Protein AF-D6Z9M1-F1 (afdb_monomer_lite)

Radius of gyration: 24.59 Å; chains: 1; bounding box: 62×17×72 Å

Structure (mmCIF, N/CA/C/O backbone):
data_AF-D6Z9M1-F1
#
_entry.id   AF-D6Z9M1-F1
#
loop_
_atom_site.group_PDB
_atom_site.id
_atom_site.type_symbol
_atom_site.label_atom_id
_atom_site.label_alt_id
_atom_site.label_comp_id
_atom_site.label_asym_id
_atom_site.label_entity_id
_atom_site.label_seq_id
_atom_site.pdbx_PDB_ins_code
_atom_site.Cartn_x
_atom_site.Cartn_y
_atom_site.Cartn_z
_atom_site.occupancy
_atom_site.B_iso_or_equiv
_atom_site.auth_seq_id
_atom_site.auth_comp_id
_atom_site.auth_asym_id
_atom_site.auth_atom_id
_atom_site.pdbx_PDB_model_num
ATOM 1 N N . MET A 1 1 ? 42.238 10.844 -43.200 1.00 46.59 1 MET A N 1
ATOM 2 C CA . MET A 1 1 ? 40.823 10.433 -43.284 1.00 46.59 1 MET A CA 1
ATOM 3 C C . MET A 1 1 ? 40.720 8.987 -42.845 1.00 46.59 1 MET A C 1
ATOM 5 O O . MET A 1 1 ? 41.128 8.127 -43.608 1.00 46.59 1 MET A O 1
ATOM 9 N N . THR A 1 2 ? 40.190 8.755 -41.649 1.00 33.53 2 THR A N 1
ATOM 10 C CA . THR A 1 2 ? 39.398 7.573 -41.280 1.00 33.53 2 THR A CA 1
ATOM 11 C C . THR A 1 2 ? 38.399 8.053 -40.236 1.00 33.53 2 THR A C 1
ATOM 13 O O . THR A 1 2 ? 38.760 8.813 -39.338 1.00 33.53 2 THR A O 1
ATOM 16 N N . ALA A 1 3 ? 37.138 7.719 -40.479 1.00 47.66 3 ALA A N 1
ATOM 17 C CA . ALA A 1 3 ? 35.992 8.043 -39.653 1.00 47.66 3 ALA A CA 1
ATOM 18 C C . ALA A 1 3 ? 36.102 7.380 -38.274 1.00 47.66 3 ALA A C 1
ATOM 20 O O . ALA A 1 3 ? 36.722 6.330 -38.162 1.00 47.66 3 ALA A O 1
ATOM 21 N N . ASP A 1 4 ? 35.532 8.021 -37.255 1.00 39.16 4 ASP A N 1
ATOM 22 C CA . ASP A 1 4 ? 34.581 7.383 -36.334 1.00 39.16 4 ASP A CA 1
ATOM 23 C C . ASP A 1 4 ? 34.065 8.445 -35.363 1.00 39.16 4 ASP A C 1
ATOM 25 O O . ASP A 1 4 ? 34.439 8.551 -34.197 1.00 39.16 4 ASP A O 1
ATOM 29 N N . GLY A 1 5 ? 33.189 9.291 -35.905 1.00 41.12 5 GLY A N 1
ATOM 30 C CA . GLY A 1 5 ? 32.234 10.037 -35.106 1.00 41.12 5 GLY A CA 1
ATOM 31 C C . GLY A 1 5 ? 31.121 9.091 -34.676 1.00 41.12 5 GLY A C 1
ATOM 32 O O . GLY A 1 5 ? 30.037 9.130 -35.244 1.00 41.12 5 GLY A O 1
ATOM 33 N N . ALA A 1 6 ? 31.386 8.235 -33.692 1.00 40.19 6 ALA A N 1
ATOM 34 C CA . ALA A 1 6 ? 30.303 7.699 -32.885 1.00 40.19 6 ALA A CA 1
ATOM 35 C C . ALA A 1 6 ? 29.918 8.812 -31.895 1.00 40.19 6 ALA A C 1
ATOM 37 O O . ALA A 1 6 ? 30.783 9.247 -31.126 1.00 40.19 6 ALA A O 1
ATOM 38 N N . PRO A 1 7 ? 28.683 9.349 -31.920 1.00 44.41 7 PRO A N 1
ATOM 39 C CA . PRO A 1 7 ? 28.280 10.317 -30.914 1.00 44.41 7 PRO A CA 1
ATOM 40 C C . PRO A 1 7 ? 28.439 9.678 -29.531 1.00 44.41 7 PRO A C 1
ATOM 42 O O . PRO A 1 7 ? 28.062 8.525 -29.318 1.00 44.41 7 PRO A O 1
ATOM 45 N N . ALA A 1 8 ? 28.989 10.440 -28.583 1.00 43.72 8 ALA A N 1
ATOM 46 C CA . ALA A 1 8 ? 29.224 10.051 -27.190 1.00 43.72 8 ALA A CA 1
ATOM 47 C C . ALA A 1 8 ? 27.925 9.827 -26.373 1.00 43.72 8 ALA A C 1
ATOM 49 O O . ALA A 1 8 ? 27.894 10.061 -25.170 1.00 43.72 8 ALA A O 1
ATOM 50 N N . GLY A 1 9 ? 26.845 9.402 -27.033 1.00 41.62 9 GLY A N 1
ATOM 51 C CA . GLY A 1 9 ? 25.531 9.109 -26.468 1.00 41.62 9 GLY A CA 1
ATOM 52 C C . GLY A 1 9 ? 25.201 7.618 -26.395 1.00 41.62 9 GLY A C 1
ATOM 53 O O . GLY A 1 9 ? 24.164 7.273 -25.842 1.00 41.62 9 GLY A O 1
ATOM 54 N N . ALA A 1 10 ? 26.067 6.722 -26.884 1.00 43.28 10 ALA A N 1
ATOM 55 C CA . ALA A 1 10 ? 25.938 5.287 -26.630 1.00 43.28 10 ALA A CA 1
ATOM 56 C C . ALA A 1 10 ? 26.382 4.974 -25.191 1.00 43.28 10 ALA A C 1
ATOM 58 O O . ALA A 1 10 ? 27.359 4.261 -24.956 1.00 43.28 10 ALA A O 1
ATOM 59 N N . GLY A 1 11 ? 25.683 5.561 -24.213 1.00 43.00 11 GLY A N 1
ATOM 60 C CA . GLY A 1 11 ? 25.668 5.023 -22.865 1.00 43.00 11 GLY A CA 1
ATOM 61 C C . GLY A 1 11 ? 25.380 3.534 -22.985 1.00 43.00 11 GLY A C 1
ATOM 62 O O . GLY A 1 11 ? 24.547 3.137 -23.801 1.00 43.00 11 GLY A O 1
ATOM 63 N N . GLN A 1 12 ? 26.161 2.732 -22.259 1.00 43.66 12 GLN A N 1
ATOM 64 C CA . GLN A 1 12 ? 25.957 1.300 -22.058 1.00 43.66 12 GLN A CA 1
ATOM 65 C C . GLN A 1 12 ? 24.466 1.009 -22.195 1.00 43.66 12 GLN A C 1
ATOM 67 O O . GLN A 1 12 ? 23.722 1.609 -21.423 1.00 43.66 12 GLN A O 1
ATOM 72 N N . ARG A 1 13 ? 24.045 0.234 -23.218 1.00 47.31 13 ARG A N 1
ATOM 73 C CA . ARG A 1 13 ? 22.631 -0.116 -23.421 1.00 47.31 13 ARG A CA 1
ATOM 74 C C . ARG A 1 13 ? 22.139 -0.563 -22.064 1.00 47.31 13 ARG A C 1
ATOM 76 O O . ARG A 1 13 ? 22.509 -1.645 -21.606 1.00 47.31 13 ARG A O 1
ATOM 83 N N . ILE A 1 14 ? 21.416 0.314 -21.383 1.00 49.03 14 ILE A N 1
ATOM 84 C CA . ILE A 1 14 ? 20.717 -0.079 -20.194 1.00 49.03 14 ILE A CA 1
ATOM 85 C C . ILE A 1 14 ? 19.593 -0.860 -20.843 1.00 49.03 14 ILE A C 1
ATOM 87 O O . ILE A 1 14 ? 18.596 -0.279 -21.250 1.00 49.03 14 ILE A O 1
ATOM 91 N N . GLU A 1 15 ? 19.799 -2.166 -21.031 1.00 51.84 15 GLU A N 1
ATOM 92 C CA . GLU A 1 15 ? 18.697 -3.117 -21.024 1.00 51.84 15 GLU A CA 1
ATOM 93 C C . GLU A 1 15 ? 18.097 -2.979 -19.627 1.00 51.84 15 GLU A C 1
ATOM 95 O O . GLU A 1 15 ? 18.285 -3.796 -18.732 1.00 51.84 15 GLU A O 1
ATOM 100 N N . VAL A 1 16 ? 17.435 -1.848 -19.397 1.00 54.72 16 VAL A N 1
ATOM 101 C CA . VAL A 1 16 ? 16.361 -1.787 -18.453 1.00 54.72 16 VAL A CA 1
ATOM 102 C C . VAL A 1 16 ? 15.446 -2.856 -18.993 1.00 54.72 16 VAL A C 1
ATOM 104 O O . VAL A 1 16 ? 14.915 -2.715 -20.094 1.00 54.72 16 VAL A O 1
ATOM 107 N N . ALA A 1 17 ? 15.347 -3.970 -18.279 1.00 65.88 17 ALA A N 1
ATOM 108 C CA . ALA A 1 17 ? 14.331 -4.949 -18.574 1.00 65.88 17 ALA A CA 1
ATOM 109 C C . ALA A 1 17 ? 13.000 -4.234 -18.312 1.00 65.88 17 ALA A C 1
ATOM 111 O O . ALA A 1 17 ? 12.484 -4.213 -17.199 1.00 65.88 17 ALA A O 1
ATOM 112 N N . LEU A 1 18 ? 12.492 -3.538 -19.330 1.00 67.44 18 LEU A N 1
ATOM 113 C CA . LEU A 1 18 ? 11.242 -2.785 -19.294 1.00 67.44 18 LEU A CA 1
ATOM 114 C C . LEU A 1 18 ? 10.097 -3.696 -18.851 1.00 67.44 18 LEU A C 1
ATOM 116 O O . LEU A 1 18 ? 9.175 -3.243 -18.177 1.00 67.44 18 LEU A O 1
ATOM 120 N N . GLU A 1 19 ? 10.212 -4.984 -19.181 1.00 68.31 19 GLU A N 1
ATOM 121 C CA . GLU A 1 19 ? 9.373 -6.072 -18.693 1.00 68.31 19 GLU A CA 1
ATOM 122 C C . GLU A 1 19 ? 9.466 -6.252 -17.170 1.00 68.31 19 GLU A C 1
ATOM 124 O O . GLU A 1 19 ? 8.431 -6.368 -16.521 1.00 68.31 19 GLU A O 1
ATOM 129 N N . GLU A 1 20 ? 10.660 -6.214 -16.570 1.00 74.69 20 GLU A N 1
ATOM 130 C CA . GLU A 1 20 ? 10.839 -6.292 -15.112 1.00 74.69 20 GLU A CA 1
ATOM 131 C C . GLU A 1 20 ? 10.313 -5.038 -14.401 1.00 74.69 20 GLU A C 1
ATOM 133 O O . GLU A 1 20 ? 9.687 -5.158 -13.347 1.00 74.69 20 GLU A O 1
ATOM 138 N N . LEU A 1 21 ? 10.495 -3.843 -14.979 1.00 73.31 21 LEU A N 1
ATOM 139 C CA . LEU A 1 21 ? 9.897 -2.614 -14.436 1.00 73.31 21 LEU A CA 1
ATOM 140 C C . LEU A 1 21 ? 8.367 -2.651 -14.510 1.00 73.31 21 LEU A C 1
ATOM 142 O O . LEU A 1 21 ? 7.707 -2.338 -13.521 1.00 73.31 21 LEU A O 1
ATOM 146 N N . HIS A 1 22 ? 7.793 -3.063 -15.644 1.00 75.31 22 HIS A N 1
ATOM 147 C CA . HIS A 1 22 ? 6.342 -3.215 -15.783 1.00 75.31 22 HIS A CA 1
ATOM 148 C C . HIS A 1 22 ? 5.792 -4.272 -14.826 1.00 75.31 22 HIS A C 1
ATOM 150 O O . HIS A 1 22 ? 4.778 -4.036 -14.168 1.00 75.31 22 HIS A O 1
ATOM 156 N N . ALA A 1 23 ? 6.468 -5.417 -14.709 1.00 81.06 23 ALA A N 1
ATOM 157 C CA . ALA A 1 23 ? 6.092 -6.463 -13.768 1.00 81.06 23 ALA A CA 1
ATOM 158 C C . ALA A 1 23 ? 6.144 -5.949 -12.322 1.00 81.06 23 ALA A C 1
ATOM 160 O O . ALA A 1 23 ? 5.200 -6.169 -11.565 1.00 81.06 23 ALA A O 1
ATOM 161 N N . GLY A 1 24 ? 7.193 -5.210 -11.951 1.00 80.81 24 GLY A N 1
ATOM 162 C CA . GLY A 1 24 ? 7.322 -4.585 -10.636 1.00 80.81 24 GLY A CA 1
ATOM 163 C C . GLY A 1 24 ? 6.232 -3.546 -10.358 1.00 80.81 24 GLY A C 1
ATOM 164 O O . GLY A 1 24 ? 5.623 -3.571 -9.289 1.00 80.81 24 GLY A O 1
ATOM 165 N N . ALA A 1 25 ? 5.922 -2.672 -11.320 1.00 76.88 25 ALA A N 1
ATOM 166 C CA . ALA A 1 25 ? 4.836 -1.697 -11.198 1.00 76.88 25 ALA A CA 1
ATOM 167 C C . ALA A 1 25 ? 3.470 -2.380 -11.034 1.00 76.88 25 ALA A C 1
ATOM 169 O O . ALA A 1 25 ? 2.693 -1.995 -10.159 1.00 76.88 25 ALA A O 1
ATOM 170 N N . SER A 1 26 ? 3.199 -3.431 -11.817 1.00 79.81 26 SER A N 1
ATOM 171 C CA . SER A 1 26 ? 1.973 -4.227 -11.697 1.00 79.81 26 SER A CA 1
ATOM 172 C C . SER A 1 26 ? 1.871 -4.895 -10.326 1.00 79.81 26 SER A C 1
ATOM 174 O O . SER A 1 26 ? 0.831 -4.807 -9.683 1.00 79.81 26 SER A O 1
ATOM 176 N N . GLN A 1 27 ? 2.957 -5.497 -9.832 1.00 85.62 27 GLN A N 1
ATOM 177 C CA . GLN A 1 27 ? 2.993 -6.118 -8.503 1.00 85.62 27 GLN A CA 1
ATOM 178 C C . GLN A 1 27 ? 2.747 -5.104 -7.380 1.00 85.62 27 GLN A C 1
ATOM 180 O O . GLN A 1 27 ? 2.039 -5.408 -6.421 1.00 85.62 27 GLN A O 1
ATOM 185 N N . LEU A 1 28 ? 3.309 -3.895 -7.487 1.00 80.75 28 LEU A N 1
ATOM 186 C CA . LEU A 1 28 ? 3.058 -2.818 -6.527 1.00 80.75 28 LEU A CA 1
ATOM 187 C C . LEU A 1 28 ? 1.599 -2.352 -6.576 1.00 80.75 28 LEU A C 1
ATOM 189 O O . LEU A 1 28 ? 1.002 -2.110 -5.528 1.00 80.75 28 LEU A O 1
ATOM 193 N N . HIS A 1 29 ? 1.009 -2.270 -7.769 1.00 80.56 29 HIS A N 1
ATOM 194 C CA . HIS A 1 29 ? -0.397 -1.917 -7.933 1.00 80.56 29 HIS A CA 1
ATOM 195 C C . HIS A 1 29 ? -1.329 -2.970 -7.314 1.00 80.56 29 HIS A C 1
ATOM 197 O O . HIS A 1 29 ? -2.203 -2.622 -6.519 1.00 80.56 29 HIS A O 1
ATOM 203 N N . ASP A 1 30 ? -1.098 -4.252 -7.602 1.00 85.19 30 ASP A N 1
ATOM 204 C CA . ASP A 1 30 ? -1.863 -5.366 -7.030 1.00 85.19 30 ASP A CA 1
ATOM 205 C C . ASP A 1 30 ? -1.747 -5.387 -5.499 1.00 85.19 30 ASP A C 1
ATOM 207 O O . ASP A 1 30 ? -2.746 -5.524 -4.788 1.00 85.19 30 ASP A O 1
ATOM 211 N N . LEU A 1 31 ? -0.538 -5.160 -4.973 1.00 83.25 31 LEU A N 1
ATOM 212 C CA . LEU A 1 31 ? -0.299 -5.066 -3.535 1.00 83.25 31 LEU A CA 1
ATOM 213 C C . LEU A 1 31 ? -1.048 -3.883 -2.903 1.00 83.25 31 LEU A C 1
ATOM 215 O O . LEU A 1 31 ? -1.619 -4.028 -1.820 1.00 83.25 31 LEU A O 1
ATOM 219 N N . ALA A 1 32 ? -1.078 -2.721 -3.563 1.00 78.62 32 ALA A N 1
ATOM 220 C CA . ALA A 1 32 ? -1.832 -1.560 -3.095 1.00 78.62 32 ALA A CA 1
ATOM 221 C C . ALA A 1 32 ? -3.345 -1.835 -3.070 1.00 78.62 32 ALA A C 1
ATOM 223 O O . ALA A 1 32 ? -4.022 -1.482 -2.097 1.00 78.62 32 ALA A O 1
ATOM 224 N N . GLN A 1 33 ? -3.882 -2.510 -4.091 1.00 84.06 33 GLN A N 1
ATOM 225 C CA . GLN A 1 33 ? -5.293 -2.909 -4.140 1.00 84.06 33 GLN A CA 1
ATOM 226 C C . GLN A 1 33 ? -5.647 -3.931 -3.050 1.00 84.06 33 GLN A C 1
ATOM 228 O O . GLN A 1 33 ? -6.666 -3.786 -2.361 1.00 84.06 33 GLN A O 1
ATOM 233 N N . GLU A 1 34 ? -4.800 -4.943 -2.849 1.00 85.81 34 GLU A N 1
ATOM 234 C CA . GLU A 1 34 ? -4.988 -5.947 -1.800 1.00 85.81 34 GLU A CA 1
ATOM 235 C C . GLU A 1 34 ? -4.938 -5.302 -0.409 1.00 85.81 34 GLU A C 1
ATOM 237 O O . GLU A 1 34 ? -5.814 -5.547 0.428 1.00 85.81 34 GLU A O 1
ATOM 242 N N . ALA A 1 35 ? -3.951 -4.435 -0.167 1.00 81.12 35 ALA A N 1
ATOM 243 C CA . ALA A 1 35 ? -3.813 -3.704 1.087 1.00 81.12 35 ALA A CA 1
ATOM 244 C C . ALA A 1 35 ? -5.030 -2.806 1.353 1.00 81.12 35 ALA A C 1
ATOM 246 O O . ALA A 1 35 ? -5.567 -2.824 2.461 1.00 81.12 35 ALA A O 1
ATOM 247 N N . THR A 1 36 ? -5.524 -2.097 0.334 1.00 83.38 36 THR A N 1
ATOM 248 C CA . THR A 1 36 ? -6.741 -1.271 0.425 1.00 83.38 36 THR A CA 1
ATOM 249 C C . THR A 1 36 ? -7.956 -2.107 0.818 1.00 83.38 36 THR A C 1
ATOM 251 O O . THR A 1 36 ? -8.700 -1.743 1.730 1.00 83.38 36 THR A O 1
ATOM 254 N N . SER A 1 37 ? -8.133 -3.266 0.181 1.00 82.12 37 SER A N 1
ATOM 255 C CA . SER A 1 37 ? -9.257 -4.168 0.451 1.00 82.12 37 SER A CA 1
ATOM 256 C C . SER A 1 37 ? -9.213 -4.733 1.875 1.00 82.12 37 SER A C 1
ATOM 258 O O . SER A 1 37 ? -10.229 -4.758 2.573 1.00 82.12 37 SER A O 1
ATOM 260 N N . LYS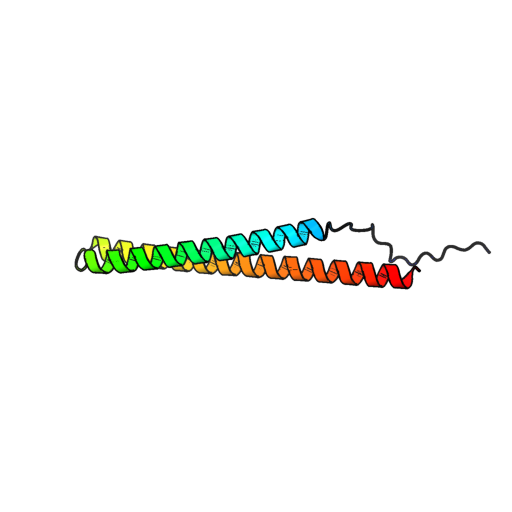 A 1 38 ? -8.027 -5.142 2.348 1.00 81.81 38 LYS A N 1
ATOM 261 C CA . LYS A 1 38 ? -7.834 -5.630 3.725 1.00 81.81 38 LYS A CA 1
ATOM 262 C C . LYS A 1 38 ? -8.056 -4.533 4.762 1.00 81.81 38 LYS A C 1
ATOM 264 O O . LYS A 1 38 ? -8.647 -4.803 5.810 1.00 81.81 38 LYS A O 1
ATOM 269 N N . LEU A 1 39 ? -7.623 -3.307 4.470 1.00 85.56 39 LEU A N 1
ATOM 270 C CA . LEU A 1 39 ? -7.841 -2.160 5.346 1.00 85.56 39 LEU A CA 1
ATOM 271 C C . LEU A 1 39 ? -9.337 -1.851 5.482 1.00 85.56 39 LEU A C 1
ATOM 273 O O . LEU A 1 39 ? -9.840 -1.759 6.596 1.00 85.56 39 LEU A O 1
ATOM 277 N N . ALA A 1 40 ? -10.068 -1.805 4.364 1.00 82.56 40 ALA A N 1
ATOM 278 C CA . ALA A 1 40 ? -11.514 -1.588 4.364 1.00 82.56 40 ALA A CA 1
ATOM 279 C C . ALA A 1 40 ? -12.272 -2.686 5.134 1.00 82.56 40 ALA A C 1
ATOM 281 O O . ALA A 1 40 ? -13.193 -2.397 5.900 1.00 82.56 40 ALA A O 1
ATOM 282 N N . SER A 1 41 ? -11.858 -3.951 4.984 1.00 80.75 41 SER A N 1
ATOM 283 C CA . SER A 1 41 ? -12.413 -5.056 5.774 1.00 80.75 41 SER A CA 1
ATOM 284 C C . SER A 1 41 ? -12.133 -4.894 7.271 1.00 80.75 41 SER A C 1
ATOM 286 O O . SER A 1 41 ? -12.988 -5.224 8.094 1.00 80.75 41 SER A O 1
ATOM 288 N N . SER A 1 42 ? -10.947 -4.402 7.632 1.00 78.06 42 SER A N 1
ATOM 289 C CA . SER A 1 42 ? -10.558 -4.174 9.027 1.00 78.06 42 SER A CA 1
ATOM 290 C C . SER A 1 42 ? -11.372 -3.034 9.641 1.00 78.06 42 SER A C 1
ATOM 292 O O . SER A 1 42 ? -11.925 -3.212 10.725 1.00 78.06 42 SER A O 1
ATOM 294 N N . ASP A 1 43 ? -11.552 -1.926 8.916 1.00 81.56 43 ASP A N 1
ATOM 295 C CA . ASP A 1 43 ? -12.388 -0.789 9.327 1.00 81.56 43 ASP A CA 1
ATOM 296 C C . ASP A 1 43 ? -13.842 -1.222 9.598 1.00 81.56 43 ASP A C 1
ATOM 298 O O . ASP A 1 43 ? -14.418 -0.866 10.629 1.00 81.56 43 ASP A O 1
ATOM 302 N N . LEU A 1 44 ? -14.420 -2.075 8.742 1.00 81.94 44 LEU A N 1
ATOM 303 C CA . LEU A 1 44 ? -15.774 -2.610 8.938 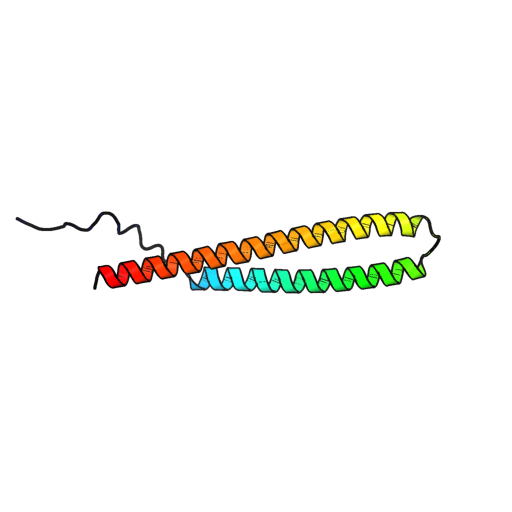1.00 81.94 44 LEU A CA 1
ATOM 304 C C . LEU A 1 44 ? -15.886 -3.492 10.197 1.00 81.94 44 LEU A C 1
ATOM 306 O O . LEU A 1 44 ? -16.869 -3.411 10.945 1.00 81.94 44 LEU A O 1
ATOM 310 N N . MET A 1 45 ? -14.889 -4.348 10.452 1.00 77.56 45 MET A N 1
ATOM 311 C CA . MET A 1 45 ? -14.861 -5.190 11.656 1.00 77.56 45 MET A CA 1
ATOM 312 C C . MET A 1 45 ? -14.684 -4.356 12.927 1.00 77.56 45 MET A C 1
ATOM 314 O O . MET A 1 45 ? -15.318 -4.650 13.946 1.00 77.56 45 MET A O 1
ATOM 318 N N . LEU A 1 46 ? -13.862 -3.308 12.869 1.00 77.31 46 LEU A N 1
ATOM 319 C CA . LEU A 1 46 ? -13.653 -2.360 13.960 1.00 77.31 46 LEU A CA 1
ATOM 320 C C . LEU A 1 46 ? -14.927 -1.583 14.275 1.00 77.31 46 LEU A C 1
ATOM 322 O O . LEU A 1 46 ? -15.312 -1.496 15.440 1.00 77.31 46 LEU A O 1
ATOM 326 N N . GLU A 1 47 ? -15.629 -1.090 13.256 1.00 80.00 47 GLU A N 1
ATOM 327 C CA . GLU A 1 47 ? -16.909 -0.407 13.427 1.00 80.00 47 GLU A CA 1
ATOM 328 C C . GLU A 1 47 ? -17.961 -1.330 14.061 1.00 80.00 47 GLU A C 1
ATOM 330 O O . GLU A 1 47 ? -18.664 -0.949 15.000 1.00 80.00 47 GLU A O 1
ATOM 335 N N . THR A 1 48 ? -18.043 -2.575 13.591 1.00 78.94 48 THR A N 1
ATOM 336 C CA . THR A 1 48 ? -18.966 -3.575 14.146 1.00 78.94 48 THR A CA 1
ATOM 337 C C . THR A 1 48 ? -18.633 -3.885 15.609 1.00 78.94 48 THR A C 1
ATOM 339 O O . THR A 1 48 ? -19.524 -3.931 16.463 1.00 78.94 48 THR A O 1
ATOM 342 N N . SER A 1 49 ? -17.345 -4.037 15.922 1.00 73.44 49 SER A N 1
ATOM 343 C CA . SER A 1 49 ? -16.864 -4.334 17.274 1.00 73.44 49 SER A CA 1
ATOM 344 C C . SER A 1 49 ? -17.047 -3.151 18.228 1.00 73.44 49 SER A C 1
ATOM 346 O O . SER A 1 49 ? -17.452 -3.349 19.372 1.00 73.44 49 SER A O 1
ATOM 348 N N . SER A 1 50 ? -16.826 -1.912 17.774 1.00 74.12 50 SER A N 1
ATOM 349 C CA . SER A 1 50 ? -16.990 -0.711 18.607 1.00 74.12 50 SER A CA 1
ATOM 350 C C . SER A 1 50 ? -18.445 -0.514 19.040 1.00 74.12 50 SER A C 1
ATOM 352 O O . SER A 1 50 ? -18.713 -0.158 20.191 1.00 74.12 50 SER A O 1
ATOM 354 N N . ARG A 1 51 ? -19.402 -0.835 18.158 1.00 76.31 51 ARG A N 1
ATOM 355 C CA . ARG A 1 51 ? -20.836 -0.833 18.479 1.00 76.31 51 ARG A CA 1
ATOM 356 C C . ARG A 1 51 ? -21.185 -1.897 19.521 1.00 76.31 51 ARG A C 1
ATOM 358 O O . ARG A 1 51 ? -21.963 -1.607 20.428 1.00 76.31 51 ARG A O 1
ATOM 365 N N . ALA A 1 52 ? -20.607 -3.094 19.414 1.00 75.31 52 ALA A N 1
ATOM 366 C CA . ALA A 1 52 ? -20.843 -4.196 20.350 1.00 75.31 52 ALA A CA 1
ATOM 367 C C . ALA A 1 52 ? -20.219 -3.958 21.739 1.00 75.31 52 ALA A C 1
ATOM 369 O O . ALA A 1 52 ? -20.762 -4.407 22.744 1.00 75.31 52 ALA A O 1
ATOM 370 N N . LEU A 1 53 ? -19.100 -3.230 21.805 1.00 73.31 53 LEU A N 1
ATOM 371 C CA . LEU A 1 53 ? -18.320 -3.004 23.031 1.00 73.31 53 LEU A CA 1
ATOM 372 C C . LEU A 1 53 ? -18.587 -1.639 23.693 1.00 73.31 53 LEU A C 1
ATOM 374 O O . LEU A 1 53 ? -17.837 -1.200 24.572 1.00 73.31 53 LEU A O 1
ATOM 378 N N . LYS A 1 54 ? -19.651 -0.947 23.274 1.00 71.56 54 LYS A N 1
ATOM 379 C CA . LYS A 1 54 ? -19.970 0.417 23.704 1.00 71.56 54 LYS A CA 1
ATOM 380 C C . LYS A 1 54 ? -20.073 0.522 25.234 1.00 71.56 54 LYS A C 1
ATOM 382 O O . LYS A 1 54 ? -20.884 -0.151 25.860 1.00 71.56 54 LYS A O 1
ATOM 387 N N . GLY A 1 55 ? -19.274 1.415 25.824 1.00 70.62 55 GLY A N 1
ATOM 388 C CA . GLY A 1 55 ? -19.254 1.689 27.269 1.00 70.62 55 GLY A CA 1
ATOM 389 C C . GLY A 1 55 ? -18.144 0.981 28.055 1.00 70.62 55 GLY A C 1
ATOM 390 O O . GLY A 1 55 ? -17.948 1.291 29.229 1.00 70.62 55 GLY A O 1
ATOM 391 N N . LEU A 1 56 ? -17.376 0.084 27.427 1.00 77.00 56 LEU A N 1
ATOM 392 C CA . LEU A 1 56 ? -16.186 -0.511 28.037 1.00 77.00 56 LEU A CA 1
ATOM 393 C C . LEU A 1 56 ? -14.969 0.403 27.848 1.00 77.00 56 LEU A C 1
ATOM 395 O O . LEU A 1 56 ? -14.665 0.824 26.735 1.00 77.00 56 LEU A O 1
ATOM 399 N N . LYS A 1 57 ? -14.222 0.671 28.925 1.00 73.06 57 L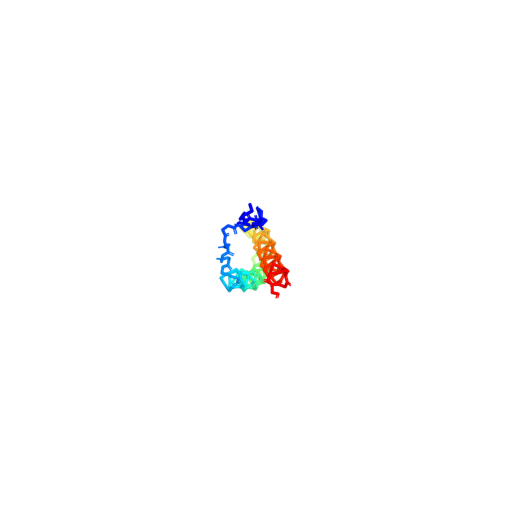YS A N 1
ATOM 400 C CA . LYS A 1 57 ? -12.999 1.493 28.868 1.00 73.06 57 LYS A CA 1
ATOM 401 C C . LYS A 1 57 ? -11.949 0.916 27.903 1.00 73.06 57 LYS A C 1
ATOM 403 O O . LYS A 1 57 ? -11.345 1.666 27.145 1.00 73.06 57 LYS A O 1
ATOM 408 N N . SER A 1 58 ? -11.800 -0.409 27.870 1.00 73.00 58 SER A N 1
ATOM 409 C CA . SER A 1 58 ? -10.904 -1.114 26.941 1.00 73.00 58 SER A CA 1
ATOM 410 C C . SER A 1 58 ? -11.287 -0.932 25.469 1.00 73.00 58 SER A C 1
ATOM 412 O O . SER A 1 58 ? -10.416 -0.955 24.607 1.00 73.00 58 SER A O 1
ATOM 414 N N . ALA A 1 59 ? -12.569 -0.706 25.167 1.00 71.06 59 ALA A N 1
ATOM 415 C CA . ALA A 1 59 ? -13.024 -0.465 23.801 1.00 71.06 59 ALA A CA 1
ATOM 416 C C . ALA A 1 59 ? -12.563 0.899 23.268 1.00 71.06 59 ALA A C 1
ATOM 418 O O . ALA A 1 59 ? -12.328 1.034 22.073 1.00 71.06 59 ALA A O 1
ATOM 419 N N . ILE A 1 60 ? -12.402 1.894 24.148 1.00 69.94 60 ILE A N 1
ATOM 420 C CA . ILE A 1 60 ? -11.917 3.234 23.785 1.00 69.94 60 ILE A CA 1
ATOM 421 C C . ILE A 1 60 ? -10.425 3.183 23.436 1.00 69.94 60 ILE A C 1
ATOM 423 O O . ILE A 1 60 ? -10.016 3.716 22.409 1.00 69.94 60 ILE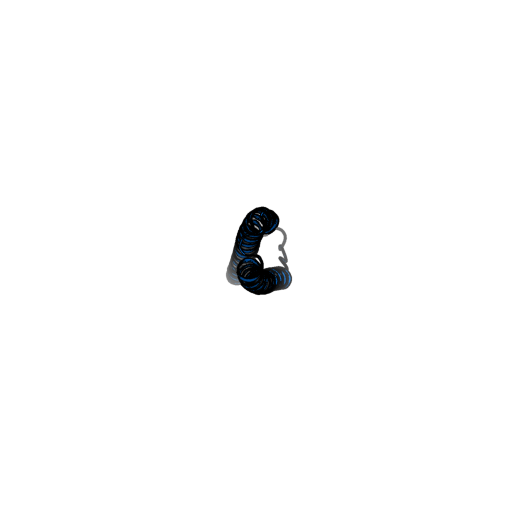 A O 1
ATOM 427 N N . GLU A 1 61 ? -9.618 2.512 24.262 1.00 75.00 61 GLU A N 1
ATOM 428 C CA . GLU A 1 61 ? -8.180 2.332 24.006 1.00 75.00 61 GLU A CA 1
ATOM 429 C C . GLU A 1 61 ? -7.941 1.508 22.733 1.00 75.00 61 GLU A C 1
ATOM 431 O O . GLU A 1 61 ? -7.098 1.861 21.910 1.00 75.00 61 GLU A O 1
ATOM 436 N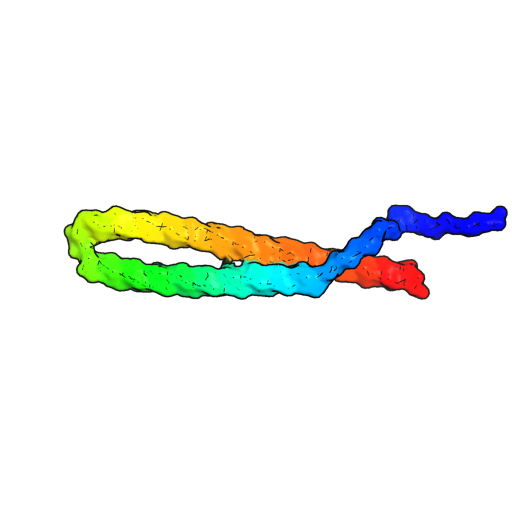 N . PHE A 1 62 ? -8.739 0.456 22.529 1.00 75.94 62 PHE A N 1
ATOM 437 C CA . PHE A 1 62 ? -8.697 -0.341 21.308 1.00 75.94 62 PHE A CA 1
ATOM 438 C C . PHE A 1 62 ? -9.107 0.463 20.066 1.00 75.94 62 PHE A C 1
ATOM 440 O O . PHE A 1 62 ? -8.442 0.357 19.042 1.00 75.94 62 PHE A O 1
ATOM 447 N N . ALA A 1 63 ? -10.152 1.295 20.148 1.00 74.31 63 ALA A N 1
ATOM 448 C CA . ALA A 1 63 ? -10.576 2.143 19.034 1.00 74.31 63 ALA A CA 1
ATOM 449 C C . ALA A 1 63 ? -9.484 3.145 18.625 1.00 74.31 63 ALA A C 1
ATOM 451 O O . ALA A 1 63 ? -9.196 3.274 17.441 1.00 74.31 63 ALA A O 1
ATOM 452 N N . ALA A 1 64 ? -8.821 3.787 19.591 1.00 77.19 64 ALA A N 1
ATOM 453 C CA . ALA A 1 64 ? -7.725 4.713 19.306 1.00 77.19 64 ALA A CA 1
ATOM 454 C C . ALA A 1 64 ? -6.514 4.012 18.661 1.00 77.19 64 ALA A C 1
ATOM 456 O O . ALA A 1 64 ? -5.922 4.533 17.716 1.00 77.19 64 ALA A O 1
ATOM 457 N N . TYR A 1 65 ? -6.157 2.815 19.142 1.00 77.00 65 TYR A N 1
ATOM 458 C CA . TYR A 1 65 ? -5.109 1.998 18.520 1.00 77.00 65 TYR A CA 1
ATOM 459 C C . TYR A 1 65 ? -5.479 1.599 17.086 1.00 77.00 65 TYR A C 1
ATOM 461 O O . TYR A 1 65 ? -4.664 1.698 16.171 1.00 77.00 65 TYR A O 1
ATOM 469 N N . ALA A 1 66 ? -6.727 1.188 16.886 1.00 78.56 66 ALA A N 1
ATOM 470 C CA . ALA A 1 66 ? -7.235 0.781 15.593 1.00 78.56 66 ALA A CA 1
ATOM 471 C C . ALA A 1 66 ? -7.251 1.932 14.574 1.00 78.56 66 ALA A C 1
ATOM 473 O O . ALA A 1 66 ? -6.781 1.755 13.455 1.00 78.56 66 ALA A O 1
ATOM 474 N N . GLU A 1 67 ? -7.700 3.126 14.969 1.00 80.31 67 GLU A N 1
ATOM 475 C CA . GLU A 1 67 ? -7.641 4.330 14.130 1.00 80.31 67 GLU A CA 1
ATOM 476 C C . GLU A 1 67 ? -6.202 4.673 13.716 1.00 80.31 67 GLU A C 1
ATOM 478 O O . GLU A 1 67 ? -5.952 5.005 12.553 1.00 80.31 67 GLU A O 1
ATOM 483 N N . PHE A 1 68 ? -5.245 4.554 14.643 1.00 82.19 68 PHE A N 1
ATOM 484 C CA . PHE A 1 68 ? -3.829 4.782 14.358 1.00 82.19 68 PHE A CA 1
ATOM 485 C C . PHE A 1 68 ? -3.274 3.784 13.329 1.00 82.19 68 PHE A C 1
ATOM 487 O O . PHE A 1 68 ? -2.622 4.192 12.366 1.00 82.19 68 PHE A O 1
ATOM 494 N N . GLU A 1 69 ? -3.551 2.487 13.488 1.00 79.06 69 GLU A N 1
ATOM 495 C CA . GLU A 1 69 ? -3.108 1.465 12.532 1.00 79.06 69 GLU A CA 1
ATOM 496 C C . GLU A 1 69 ? -3.790 1.616 11.164 1.00 79.06 69 GLU A C 1
ATOM 498 O O . GLU A 1 69 ? -3.122 1.479 10.136 1.00 79.06 69 GLU A O 1
ATOM 503 N N . THR A 1 70 ? -5.075 1.989 11.123 1.00 81.88 70 THR A N 1
ATOM 504 C CA . THR A 1 70 ? -5.776 2.318 9.872 1.00 81.88 70 THR A CA 1
ATOM 505 C C . THR A 1 70 ? -5.101 3.493 9.160 1.00 81.88 70 THR A C 1
ATOM 507 O O . THR A 1 70 ? -4.851 3.424 7.955 1.00 81.88 70 THR A O 1
ATOM 510 N N . ALA A 1 71 ? -4.756 4.566 9.880 1.00 81.62 71 ALA A N 1
ATOM 511 C CA . ALA A 1 71 ? -4.052 5.713 9.305 1.00 81.62 71 ALA A CA 1
ATOM 512 C C . ALA A 1 71 ? -2.657 5.333 8.778 1.00 81.62 71 ALA A C 1
ATOM 514 O O . ALA A 1 71 ? -2.284 5.716 7.666 1.00 81.62 71 ALA A O 1
ATOM 515 N N . ARG A 1 72 ? -1.909 4.518 9.534 1.00 81.19 72 ARG A N 1
ATOM 516 C CA . ARG A 1 72 ? -0.606 3.986 9.109 1.00 81.19 72 ARG A CA 1
ATOM 517 C C . ARG A 1 72 ? -0.728 3.136 7.842 1.00 81.19 72 ARG A C 1
ATOM 519 O O . ARG A 1 72 ? 0.095 3.267 6.939 1.00 81.19 72 ARG A O 1
ATOM 526 N N . GLY A 1 73 ? -1.765 2.304 7.751 1.00 81.06 73 GLY A N 1
ATOM 527 C CA . GLY A 1 73 ? -2.055 1.493 6.570 1.00 81.06 73 GLY A CA 1
ATOM 528 C C . GLY A 1 73 ? -2.381 2.331 5.331 1.00 81.06 73 GLY A C 1
ATOM 529 O O . GLY A 1 73 ? -1.836 2.058 4.264 1.00 81.06 73 GLY A O 1
ATOM 530 N N . LYS A 1 74 ? -3.185 3.396 5.469 1.00 85.88 74 LYS A N 1
ATOM 531 C CA . LYS A 1 74 ? -3.465 4.344 4.369 1.00 85.88 74 LYS A CA 1
ATOM 532 C C . LYS A 1 74 ? -2.189 4.995 3.842 1.00 85.88 74 LYS A C 1
ATOM 534 O O . LYS A 1 74 ? -1.950 4.973 2.640 1.00 85.88 74 LYS A O 1
ATOM 539 N N . SER A 1 75 ? -1.328 5.474 4.738 1.00 85.31 75 SER A N 1
ATOM 540 C CA . SER A 1 75 ? -0.046 6.079 4.354 1.00 85.31 75 SER A CA 1
ATOM 541 C C . SER A 1 75 ? 0.887 5.091 3.633 1.00 85.31 75 SER A C 1
ATOM 543 O O . SER A 1 75 ? 1.571 5.455 2.672 1.00 85.31 75 SER A O 1
ATOM 545 N N . ALA A 1 76 ? 0.891 3.817 4.041 1.00 80.62 76 ALA A N 1
ATOM 546 C CA . ALA A 1 76 ? 1.648 2.778 3.346 1.00 80.62 76 ALA A CA 1
ATOM 547 C C . ALA A 1 76 ? 1.105 2.519 1.928 1.00 80.62 76 ALA A C 1
ATOM 549 O O . ALA A 1 76 ? 1.892 2.411 0.990 1.00 80.62 76 ALA A O 1
ATOM 550 N N . ILE A 1 77 ? -0.221 2.472 1.756 1.00 85.12 77 ILE A N 1
ATOM 551 C CA . ILE A 1 77 ? -0.871 2.317 0.442 1.00 85.12 77 ILE A CA 1
ATOM 552 C C . ILE A 1 77 ? -0.526 3.490 -0.482 1.00 85.12 77 ILE A C 1
ATOM 554 O O . ILE A 1 77 ? -0.168 3.267 -1.638 1.00 85.12 77 ILE A O 1
ATOM 558 N N . GLU A 1 78 ? -0.579 4.726 0.020 1.00 85.81 78 GLU A N 1
ATOM 559 C CA . GLU A 1 78 ? -0.185 5.923 -0.736 1.00 85.81 78 GLU A CA 1
ATOM 560 C C . GLU A 1 78 ? 1.275 5.833 -1.199 1.00 85.81 78 GLU A C 1
ATOM 562 O O . GLU A 1 78 ? 1.579 6.092 -2.362 1.00 85.81 78 GLU A O 1
ATOM 567 N N . THR A 1 79 ? 2.172 5.383 -0.316 1.00 85.50 79 THR A N 1
ATOM 568 C CA . THR A 1 79 ? 3.598 5.205 -0.635 1.00 85.50 79 THR A CA 1
ATOM 569 C C . THR A 1 79 ? 3.813 4.144 -1.717 1.00 85.50 79 THR A C 1
ATOM 571 O O . THR A 1 79 ? 4.588 4.362 -2.646 1.00 85.50 79 THR A O 1
ATOM 574 N N . ILE A 1 80 ? 3.124 3.001 -1.622 1.00 81.69 80 ILE A N 1
ATOM 575 C CA . ILE A 1 80 ? 3.214 1.917 -2.615 1.00 81.69 80 ILE A CA 1
ATOM 576 C C . ILE A 1 80 ? 2.656 2.379 -3.965 1.00 81.69 80 ILE A C 1
ATOM 578 O O . ILE A 1 80 ? 3.257 2.102 -5.001 1.00 81.69 80 ILE A O 1
ATOM 582 N N . THR A 1 81 ? 1.552 3.126 -3.956 1.00 81.06 81 THR A N 1
ATOM 583 C CA . THR A 1 81 ? 0.938 3.674 -5.173 1.00 81.06 81 THR A CA 1
ATOM 584 C C . THR A 1 81 ? 1.884 4.655 -5.863 1.00 81.06 81 THR A C 1
ATOM 586 O O . THR A 1 81 ? 2.170 4.497 -7.047 1.00 81.06 81 THR A O 1
ATOM 589 N N . ALA A 1 82 ? 2.466 5.595 -5.112 1.00 84.19 82 ALA A N 1
ATOM 590 C CA . ALA A 1 82 ? 3.454 6.532 -5.642 1.00 84.19 82 ALA A CA 1
ATOM 591 C C . ALA A 1 82 ? 4.715 5.819 -6.163 1.00 84.19 82 ALA A C 1
ATOM 593 O O . ALA A 1 82 ? 5.302 6.228 -7.165 1.00 84.19 82 ALA A O 1
ATOM 594 N N . ALA A 1 83 ? 5.150 4.736 -5.511 1.00 79.00 83 ALA A N 1
ATOM 595 C CA . ALA A 1 83 ? 6.248 3.914 -6.013 1.00 79.00 83 ALA A CA 1
ATOM 596 C C . ALA A 1 83 ? 5.887 3.245 -7.350 1.00 79.00 83 ALA A C 1
ATOM 598 O O . ALA A 1 83 ? 6.699 3.279 -8.272 1.00 79.00 83 ALA A O 1
ATOM 599 N N . ALA A 1 84 ? 4.675 2.700 -7.482 1.00 76.69 84 ALA A N 1
ATOM 600 C CA . ALA A 1 84 ? 4.202 2.091 -8.723 1.00 76.69 84 ALA A CA 1
ATOM 601 C C . ALA A 1 84 ? 4.148 3.110 -9.876 1.00 76.69 84 ALA A C 1
ATOM 603 O O . ALA A 1 84 ? 4.628 2.819 -10.969 1.00 76.69 84 ALA A O 1
ATOM 604 N N . GLU A 1 85 ? 3.640 4.320 -9.619 1.00 82.38 85 GLU A N 1
ATOM 605 C CA . GLU A 1 85 ? 3.597 5.420 -10.595 1.00 82.38 85 GLU A CA 1
ATOM 606 C C . GLU A 1 85 ? 5.000 5.844 -11.048 1.00 82.38 85 GLU A C 1
ATOM 608 O O . GLU A 1 85 ? 5.247 5.987 -12.244 1.00 82.38 85 GLU A O 1
ATOM 613 N N . ASN A 1 86 ? 5.946 5.985 -10.114 1.00 80.62 86 ASN A N 1
ATOM 614 C CA . ASN A 1 86 ? 7.329 6.339 -10.440 1.00 80.62 86 ASN A CA 1
ATOM 615 C C . ASN A 1 86 ? 8.028 5.255 -11.275 1.00 80.62 86 ASN A C 1
ATOM 617 O O . ASN A 1 86 ? 8.778 5.577 -12.197 1.00 80.62 86 ASN A O 1
ATOM 621 N N . VAL A 1 87 ? 7.786 3.977 -10.968 1.00 78.81 87 VAL A N 1
ATOM 622 C CA . VAL A 1 87 ? 8.316 2.846 -11.747 1.00 78.81 87 VAL A CA 1
ATOM 623 C C . VAL A 1 87 ? 7.694 2.818 -13.146 1.00 78.81 87 VAL A C 1
ATOM 625 O O . VAL A 1 87 ? 8.421 2.632 -14.121 1.00 78.81 87 VAL A O 1
ATOM 628 N N . GLY A 1 88 ? 6.386 3.070 -13.263 1.00 77.12 88 GLY A N 1
ATOM 629 C CA . GLY A 1 88 ? 5.695 3.200 -14.550 1.00 77.12 88 GLY A CA 1
ATOM 630 C C . GLY A 1 88 ? 6.257 4.341 -15.402 1.00 77.12 88 GLY A C 1
ATOM 631 O O . GLY A 1 88 ? 6.641 4.120 -16.548 1.00 77.12 88 GLY A O 1
ATOM 632 N N . TYR A 1 89 ? 6.420 5.532 -14.817 1.00 79.50 89 TYR A N 1
ATOM 633 C CA . TYR A 1 89 ? 7.019 6.686 -15.496 1.00 79.50 89 TYR A CA 1
ATOM 634 C C . TYR A 1 89 ? 8.455 6.406 -15.960 1.00 79.50 89 TYR A C 1
ATOM 636 O O . TYR A 1 89 ? 8.837 6.762 -17.076 1.00 79.50 89 TYR A O 1
ATOM 644 N N . ALA A 1 90 ? 9.261 5.738 -15.128 1.00 76.62 90 ALA A N 1
ATOM 645 C CA . ALA A 1 90 ? 10.609 5.335 -15.512 1.00 76.62 90 ALA A CA 1
ATOM 646 C C . ALA A 1 90 ? 10.586 4.369 -16.708 1.00 76.62 90 ALA A C 1
ATOM 648 O O . ALA A 1 90 ? 11.346 4.565 -17.655 1.00 76.62 90 ALA A O 1
ATOM 649 N N . ALA A 1 91 ? 9.697 3.370 -16.701 1.00 73.75 91 ALA A N 1
ATOM 650 C CA . ALA A 1 91 ? 9.556 2.425 -17.807 1.00 73.75 91 ALA A CA 1
ATOM 651 C C . ALA A 1 91 ? 9.162 3.123 -19.122 1.00 73.75 91 ALA A C 1
ATOM 653 O O . ALA A 1 91 ? 9.791 2.884 -20.152 1.00 73.75 91 ALA A O 1
ATOM 654 N N . GLU A 1 92 ? 8.185 4.034 -19.091 1.00 75.12 92 GLU A N 1
ATOM 655 C CA . GLU A 1 92 ? 7.792 4.828 -20.265 1.00 75.12 92 GLU A CA 1
ATOM 656 C C . GLU A 1 92 ? 8.950 5.686 -20.794 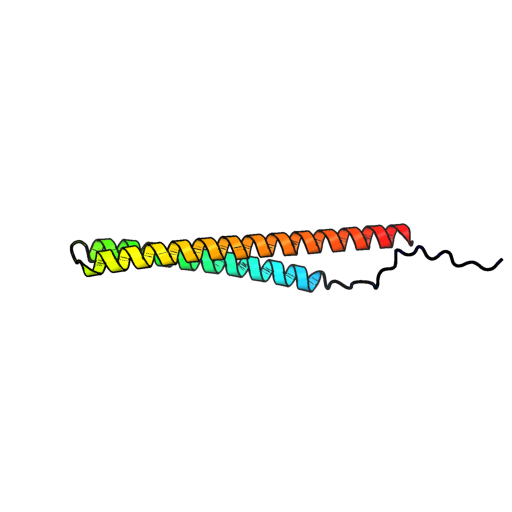1.00 75.12 92 GLU A C 1
ATOM 658 O O . GLU A 1 92 ? 9.187 5.747 -22.003 1.00 75.12 92 GLU A O 1
ATOM 663 N N . HIS A 1 93 ? 9.712 6.319 -19.896 1.00 76.75 93 HIS A N 1
ATOM 664 C CA . HIS A 1 93 ? 10.835 7.172 -20.277 1.00 76.75 93 HIS A CA 1
ATOM 665 C C . HIS A 1 93 ? 11.975 6.383 -20.939 1.00 76.75 93 HIS A C 1
ATOM 667 O O . HIS A 1 93 ? 12.529 6.822 -21.953 1.00 76.75 93 HIS A O 1
ATOM 673 N N . TYR A 1 94 ? 12.306 5.205 -20.400 1.00 71.50 94 TYR A N 1
ATOM 674 C CA . TYR A 1 94 ? 13.308 4.320 -20.995 1.00 71.50 94 TYR A CA 1
ATOM 675 C C . TYR A 1 94 ? 12.855 3.792 -22.360 1.00 71.50 94 TYR A C 1
ATOM 677 O O . TYR A 1 94 ? 13.636 3.840 -23.308 1.00 71.50 94 TYR A O 1
ATOM 685 N N . HIS A 1 95 ? 11.586 3.398 -22.496 1.00 69.50 95 HIS A N 1
ATOM 686 C CA . HIS A 1 95 ? 11.028 2.955 -23.773 1.00 69.50 95 HIS A CA 1
ATOM 687 C C . HIS A 1 95 ? 11.108 4.046 -24.855 1.00 69.50 95 HIS A C 1
ATOM 689 O O . HIS A 1 95 ? 11.646 3.802 -25.934 1.00 69.50 95 HIS A O 1
ATOM 695 N N . GLY A 1 96 ? 10.672 5.275 -24.552 1.00 65.81 96 GLY A N 1
ATOM 696 C CA . GLY A 1 96 ? 10.734 6.386 -25.510 1.00 65.81 96 GLY A CA 1
ATOM 697 C C . GLY A 1 96 ? 12.164 6.803 -25.884 1.00 65.81 96 GLY A C 1
ATOM 698 O O . GLY A 1 96 ? 12.422 7.199 -27.023 1.00 65.81 96 GLY A O 1
ATOM 699 N N . THR A 1 97 ? 13.115 6.681 -24.954 1.00 68.44 97 THR A N 1
ATOM 700 C CA . THR A 1 97 ? 14.537 6.951 -25.232 1.00 68.44 97 THR A CA 1
ATOM 701 C C . THR A 1 97 ? 15.135 5.894 -26.162 1.00 68.44 97 THR A C 1
ATOM 703 O O . THR A 1 97 ? 15.857 6.244 -27.100 1.00 68.44 97 THR A O 1
ATOM 706 N N . ASP A 1 98 ? 14.806 4.617 -25.952 1.00 62.84 98 ASP A N 1
ATOM 707 C CA . ASP A 1 98 ? 15.268 3.519 -26.806 1.00 62.84 98 ASP A CA 1
ATOM 708 C C . ASP A 1 98 ? 14.685 3.601 -28.221 1.00 62.84 98 ASP A C 1
ATOM 710 O O . ASP A 1 98 ? 15.431 3.466 -29.193 1.00 62.84 98 ASP A O 1
ATOM 714 N N . GLU A 1 99 ? 13.392 3.907 -28.366 1.00 60.78 99 GLU A N 1
ATOM 715 C CA . GLU A 1 99 ? 12.766 4.099 -29.680 1.00 60.78 99 GLU A CA 1
ATOM 716 C C . GLU A 1 99 ? 13.361 5.294 -30.437 1.00 60.78 99 GLU A C 1
ATOM 718 O O . GLU A 1 99 ? 13.675 5.188 -31.625 1.00 60.78 99 GLU A O 1
ATOM 723 N N . SER A 1 100 ? 13.588 6.421 -29.751 1.00 59.19 100 SER A N 1
ATOM 724 C CA . SER A 1 100 ? 14.207 7.608 -30.353 1.00 59.19 100 SER A CA 1
ATOM 725 C C . SER A 1 100 ? 15.649 7.345 -30.802 1.00 59.19 100 SER A C 1
ATOM 727 O O . SER A 1 100 ? 16.076 7.836 -31.853 1.00 59.19 100 SER A O 1
ATOM 729 N N . ASN A 1 101 ? 16.411 6.574 -30.024 1.00 57.91 101 ASN A N 1
ATOM 730 C CA . ASN A 1 101 ? 17.776 6.190 -30.375 1.00 57.91 101 ASN A CA 1
ATOM 731 C C . ASN A 1 101 ? 17.801 5.187 -31.535 1.00 57.91 101 ASN A C 1
ATOM 733 O O . ASN A 1 101 ? 18.619 5.333 -32.442 1.00 57.91 101 ASN A O 1
ATOM 737 N N . ALA A 1 102 ? 16.887 4.212 -31.552 1.00 57.84 102 ALA A N 1
ATOM 738 C CA . ALA A 1 102 ? 16.746 3.261 -32.651 1.00 57.84 102 ALA A CA 1
ATOM 739 C C . ALA A 1 102 ? 16.364 3.959 -33.968 1.00 57.84 102 ALA A C 1
ATOM 741 O O . ALA A 1 102 ? 16.949 3.658 -35.006 1.00 57.84 102 ALA A O 1
ATOM 742 N N . ALA A 1 103 ? 15.454 4.938 -33.922 1.00 58.28 103 ALA A N 1
ATOM 743 C CA . ALA A 1 103 ? 15.042 5.722 -35.086 1.00 58.28 103 ALA A CA 1
ATOM 744 C C . ALA A 1 103 ? 16.131 6.676 -35.610 1.00 58.28 103 ALA A C 1
ATOM 746 O O . ALA A 1 103 ? 16.130 7.011 -36.789 1.00 58.28 103 ALA A O 1
ATOM 747 N N . SER A 1 104 ? 17.056 7.120 -34.753 1.00 55.06 104 SER A N 1
ATOM 748 C CA . SER A 1 104 ? 18.159 8.016 -35.145 1.00 55.06 104 SER A CA 1
ATOM 749 C C . SER A 1 104 ? 19.390 7.274 -35.684 1.00 55.06 104 SER A C 1
ATOM 751 O O . SER A 1 104 ? 20.275 7.903 -36.263 1.00 55.06 104 SER A O 1
ATOM 753 N N . LEU A 1 105 ? 19.476 5.960 -35.455 1.00 52.25 105 LEU A N 1
ATOM 754 C CA . LEU A 1 105 ? 20.599 5.102 -35.856 1.00 52.25 105 LEU A CA 1
ATOM 755 C C . LEU A 1 105 ? 20.284 4.189 -37.059 1.00 52.25 105 LEU A C 1
ATOM 757 O O . LEU A 1 105 ? 21.199 3.515 -37.537 1.00 52.25 105 LEU A O 1
ATOM 761 N N . GLY A 1 106 ? 19.028 4.143 -37.520 1.00 44.81 106 GLY A N 1
ATOM 762 C CA . GLY A 1 106 ? 18.581 3.429 -38.728 1.00 44.81 106 GLY A CA 1
ATOM 763 C C . GLY A 1 106 ? 18.458 4.342 -39.939 1.00 44.81 106 GLY A C 1
ATOM 764 O O . GLY A 1 106 ? 18.704 3.841 -41.058 1.00 44.81 106 GLY A O 1
#

Sequence (106 aa):
MTADGAPAGAGQRIEVALEELHAGASQLHDLAQEATSKLASSDLMLETSSRALKGLKSAIEFAAYAEFETARGKSAIETITAAAENVGYAAEHYHGTDESNAASLG

pLDDT: mean 71.23, std 13.73, range [33.53, 85.88]

Secondary structure (DSSP, 8-state):
-------TT--------HHHHHHHHHHHHHHHHHHHHHHHHHHHHHHHHHHHTTT-HHHHHHHHHHHHHHHHHHHHHHHHHHHHHHHHHHHHHHHHHHHHHHHHH-

Foldseek 3Di:
DDDDPPDPPPDPLPVPVLVVLLVLLVVLVVVLVVLVVVLVVLVVVLVVVLVVCPPDPVNVVVNVVNVVVSVVSVVVSVVSNVVSVVSVVVSVVSVVVVVVVVVVVD

Organism: Segniliparus rotundus (strain ATCC BAA-972 / CDC 1076 / CIP 108378 / DSM 44985 / JCM 13578) (NCBI:txid640132)